Protein AF-W1XKP9-F1 (afdb_monomer)

Radius of gyration: 27.84 Å; Cα contacts (8 Å, |Δi|>4): 41; chains: 1; bounding box: 62×22×60 Å

Structure (mmCIF, N/CA/C/O backbone):
data_AF-W1XKP9-F1
#
_entry.id   AF-W1XKP9-F1
#
loop_
_atom_site.group_PDB
_atom_site.id
_atom_site.type_symbol
_atom_site.label_atom_id
_atom_site.label_alt_id
_atom_site.label_comp_id
_atom_site.label_asym_id
_atom_site.label_entity_id
_atom_site.label_seq_id
_atom_site.pdbx_PDB_ins_code
_atom_site.Cartn_x
_atom_site.Cartn_y
_atom_site.Cartn_z
_atom_site.occupancy
_atom_site.B_iso_or_equiv
_atom_site.auth_seq_id
_atom_site.auth_comp_id
_atom_site.auth_asym_id
_atom_site.auth_atom_id
_atom_site.pdbx_PDB_model_num
ATOM 1 N N . LEU A 1 1 ? 17.784 -1.816 -33.568 1.00 67.31 1 LEU A N 1
ATOM 2 C CA . LEU A 1 1 ? 17.159 -0.644 -32.903 1.00 67.31 1 LEU A CA 1
ATOM 3 C C . LEU A 1 1 ? 18.140 0.146 -32.038 1.00 67.31 1 LEU A C 1
ATOM 5 O O . LEU A 1 1 ? 18.328 1.315 -32.333 1.00 67.31 1 LEU A O 1
ATOM 9 N N . LEU A 1 2 ? 18.793 -0.446 -31.027 1.00 70.50 2 LEU A N 1
ATOM 10 C CA . LEU A 1 2 ? 19.760 0.282 -30.180 1.00 70.50 2 LEU A CA 1
ATOM 11 C C . LEU A 1 2 ? 20.995 0.768 -30.968 1.00 70.50 2 LEU A C 1
ATOM 13 O O . LEU A 1 2 ? 21.374 1.931 -30.872 1.00 70.50 2 LEU A O 1
ATOM 17 N N . GLN A 1 3 ? 21.573 -0.103 -31.806 1.00 71.69 3 GLN A N 1
ATOM 18 C CA . GLN A 1 3 ? 22.676 0.255 -32.713 1.00 71.69 3 GLN A CA 1
ATOM 19 C C . GLN A 1 3 ? 22.253 1.236 -33.817 1.00 71.69 3 GLN A C 1
ATOM 21 O O . GLN A 1 3 ? 23.060 2.060 -34.229 1.00 71.69 3 GLN A O 1
ATOM 26 N N . ASP A 1 4 ? 20.994 1.184 -34.263 1.00 72.31 4 ASP A N 1
AT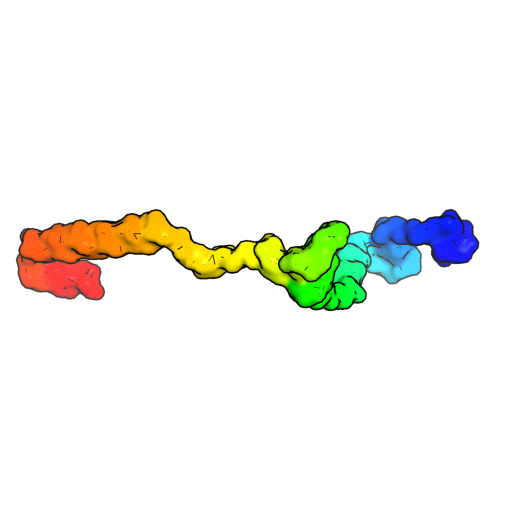OM 27 C CA . ASP A 1 4 ? 20.507 2.018 -35.373 1.00 72.31 4 ASP A CA 1
ATOM 28 C C . ASP A 1 4 ? 20.087 3.423 -34.919 1.00 72.31 4 ASP A C 1
ATOM 30 O O . ASP A 1 4 ? 20.248 4.389 -35.657 1.00 72.31 4 ASP A O 1
ATOM 34 N N . LYS A 1 5 ? 19.521 3.545 -33.710 1.00 72.88 5 LYS A N 1
ATOM 35 C CA . LYS A 1 5 ? 18.972 4.805 -33.182 1.00 72.88 5 LYS A CA 1
ATOM 36 C C . LYS A 1 5 ? 19.884 5.491 -32.165 1.00 72.88 5 LYS A C 1
ATOM 38 O O . LYS A 1 5 ? 19.617 6.634 -31.809 1.00 72.88 5 LYS A O 1
ATOM 43 N N . GLY A 1 6 ? 20.919 4.808 -31.668 1.00 81.50 6 GLY A N 1
ATOM 44 C CA . GLY A 1 6 ? 21.844 5.344 -30.661 1.00 81.50 6 GLY A CA 1
ATOM 45 C C . GLY A 1 6 ? 21.203 5.641 -29.298 1.00 81.50 6 GLY A C 1
ATOM 46 O O . GLY A 1 6 ? 21.818 6.304 -28.470 1.00 81.50 6 GLY A O 1
ATOM 47 N N . ARG A 1 7 ? 19.968 5.177 -29.067 1.00 81.75 7 ARG A N 1
ATOM 48 C CA . ARG A 1 7 ? 19.198 5.336 -27.826 1.00 81.75 7 ARG A CA 1
ATOM 49 C C . ARG A 1 7 ? 18.324 4.110 -27.582 1.00 81.75 7 ARG A C 1
ATOM 51 O O . ARG A 1 7 ? 18.073 3.337 -28.513 1.00 81.75 7 ARG A O 1
ATOM 58 N N . GLU A 1 8 ? 17.822 3.970 -26.359 1.00 80.00 8 GLU A N 1
ATOM 59 C CA . GLU A 1 8 ? 16.778 2.988 -26.070 1.00 80.00 8 GLU A CA 1
ATOM 60 C C . GLU A 1 8 ? 15.512 3.284 -26.896 1.00 80.00 8 GLU A C 1
ATOM 62 O O . GLU A 1 8 ? 15.076 4.440 -26.963 1.00 80.00 8 GLU A O 1
ATOM 67 N N . PRO A 1 9 ? 14.953 2.275 -27.591 1.00 84.19 9 PRO A N 1
ATOM 68 C CA . PRO A 1 9 ? 13.756 2.454 -28.402 1.00 84.19 9 PRO A CA 1
ATOM 69 C C . PRO A 1 9 ? 12.527 2.686 -27.520 1.00 84.19 9 PRO A C 1
ATOM 71 O O . PRO A 1 9 ? 12.373 2.073 -26.464 1.00 84.19 9 PRO A O 1
ATOM 74 N N . LEU A 1 10 ? 11.623 3.552 -27.979 1.00 88.31 10 LEU A N 1
ATOM 75 C CA . LEU A 1 10 ? 10.372 3.818 -27.269 1.00 88.31 10 LEU A CA 1
ATOM 76 C C . LEU A 1 10 ? 9.441 2.592 -27.337 1.00 88.31 10 LEU A C 1
ATOM 78 O O . LEU A 1 10 ? 9.466 1.873 -28.340 1.00 88.31 10 LEU A O 1
ATOM 82 N N . PRO A 1 11 ? 8.555 2.378 -26.344 1.00 87.81 11 PRO A N 1
ATOM 83 C CA . PRO A 1 11 ? 7.596 1.269 -26.365 1.00 87.81 11 PRO A CA 1
ATOM 84 C C . PRO A 1 11 ? 6.740 1.205 -27.640 1.00 87.81 11 PRO A C 1
ATOM 86 O O . PRO A 1 11 ? 6.410 0.119 -28.103 1.00 87.81 11 PRO A O 1
ATOM 89 N N . GLU A 1 12 ? 6.422 2.358 -28.235 1.00 88.75 12 GLU A N 1
ATOM 90 C CA . GLU A 1 12 ? 5.684 2.478 -29.502 1.00 88.75 12 GLU A CA 1
ATOM 91 C C . GLU A 1 12 ? 6.474 1.933 -30.699 1.00 88.75 12 GLU A C 1
ATOM 93 O O . GLU A 1 12 ? 5.936 1.216 -31.536 1.00 88.75 12 GLU A O 1
ATOM 98 N N . GLU A 1 13 ? 7.777 2.207 -30.744 1.00 85.88 13 GLU A N 1
ATOM 99 C CA . GLU A 1 13 ? 8.666 1.756 -31.818 1.00 85.88 13 GLU A CA 1
ATOM 100 C C . GLU A 1 13 ? 8.950 0.250 -31.707 1.00 85.88 13 GLU A C 1
ATOM 102 O O . GLU A 1 13 ? 9.113 -0.442 -32.712 1.00 85.88 13 GLU A O 1
ATOM 107 N N . ILE A 1 14 ? 9.002 -0.266 -30.474 1.00 85.25 14 ILE A N 1
ATOM 108 C CA . ILE A 1 14 ? 9.106 -1.702 -30.194 1.00 85.25 14 ILE A CA 1
ATOM 109 C C . ILE A 1 14 ? 7.816 -2.407 -30.630 1.00 85.25 14 ILE A C 1
ATOM 111 O O . ILE A 1 14 ? 7.879 -3.446 -31.283 1.00 85.25 14 ILE A O 1
ATOM 115 N N . ALA A 1 15 ? 6.658 -1.829 -30.306 1.00 90.00 15 ALA A N 1
ATOM 116 C CA . ALA A 1 15 ? 5.349 -2.356 -30.679 1.00 90.00 15 ALA A CA 1
ATOM 117 C C . ALA A 1 15 ? 5.192 -2.464 -32.203 1.00 90.00 15 ALA A C 1
ATOM 119 O O . ALA A 1 15 ? 4.828 -3.525 -32.708 1.00 90.00 15 ALA A O 1
ATOM 120 N N . GLU A 1 16 ? 5.556 -1.406 -32.934 1.00 87.62 16 GLU A N 1
ATOM 121 C CA . GLU A 1 16 ? 5.535 -1.380 -34.399 1.00 87.62 16 GLU A CA 1
ATOM 122 C C . GLU A 1 16 ? 6.499 -2.411 -35.009 1.00 87.62 16 GLU A C 1
ATOM 124 O O . GLU A 1 16 ? 6.114 -3.170 -35.897 1.00 87.62 16 GLU A O 1
ATOM 129 N N . GLY A 1 17 ? 7.728 -2.510 -34.490 1.00 86.00 17 GLY A N 1
ATOM 130 C CA . GLY A 1 17 ? 8.720 -3.477 -34.970 1.00 86.00 17 GLY A CA 1
ATOM 131 C C . GLY A 1 17 ? 8.377 -4.942 -34.670 1.00 86.00 17 GLY A C 1
ATOM 132 O O . GLY A 1 17 ? 8.813 -5.833 -35.397 1.00 86.00 17 GLY A O 1
ATOM 133 N N . MET A 1 18 ? 7.603 -5.200 -33.613 1.00 85.00 18 MET A N 1
ATOM 134 C CA . MET A 1 18 ? 7.199 -6.545 -33.185 1.00 85.00 18 MET A CA 1
ATOM 135 C C . MET A 1 18 ? 5.775 -6.927 -33.622 1.00 85.00 18 MET A C 1
ATOM 137 O O . MET A 1 18 ? 5.377 -8.075 -33.432 1.00 85.00 18 MET A O 1
ATOM 141 N N . GLY A 1 19 ? 5.004 -5.998 -34.199 1.00 88.75 19 GLY A N 1
ATOM 142 C CA . GLY A 1 19 ? 3.618 -6.231 -34.621 1.00 88.75 19 GLY A CA 1
ATOM 143 C C . GLY A 1 19 ? 2.650 -6.507 -33.464 1.00 88.75 19 GLY A C 1
ATOM 144 O O . GLY A 1 19 ? 1.631 -7.168 -33.657 1.00 88.75 19 GLY A O 1
ATOM 145 N N . ILE A 1 20 ? 2.973 -6.034 -32.259 1.00 91.25 20 ILE A N 1
ATOM 146 C CA . ILE A 1 20 ? 2.152 -6.188 -31.049 1.00 91.25 20 ILE A CA 1
ATOM 147 C C . ILE A 1 20 ? 1.652 -4.826 -30.572 1.00 91.25 20 ILE A C 1
ATOM 149 O O . ILE A 1 20 ? 2.172 -3.786 -30.955 1.00 91.25 20 ILE A O 1
ATOM 153 N N . THR A 1 21 ? 0.635 -4.813 -29.714 1.00 93.31 21 THR A N 1
ATOM 154 C CA . THR A 1 21 ? 0.112 -3.576 -29.115 1.00 93.31 21 THR A CA 1
ATOM 155 C C . THR A 1 21 ? 1.122 -2.938 -28.156 1.00 93.31 21 THR A C 1
ATOM 157 O O . THR A 1 21 ? 1.804 -3.652 -27.417 1.00 93.31 21 THR A O 1
ATOM 160 N N . VAL A 1 22 ? 1.140 -1.603 -28.074 1.00 92.31 22 VAL A N 1
ATOM 161 C CA . VAL A 1 22 ? 1.986 -0.839 -27.131 1.00 92.31 22 VAL A CA 1
ATOM 162 C C . VAL A 1 22 ? 1.728 -1.233 -25.674 1.00 92.31 22 VAL A C 1
ATOM 164 O O . VAL A 1 22 ? 2.661 -1.330 -24.880 1.00 92.31 22 VAL A O 1
ATOM 167 N N . GLU A 1 23 ? 0.473 -1.515 -25.322 1.00 91.94 23 GLU A N 1
ATOM 168 C CA . GLU A 1 23 ? 0.074 -1.999 -23.993 1.00 91.94 23 GLU A CA 1
ATOM 169 C C . GLU A 1 23 ? 0.812 -3.288 -23.624 1.00 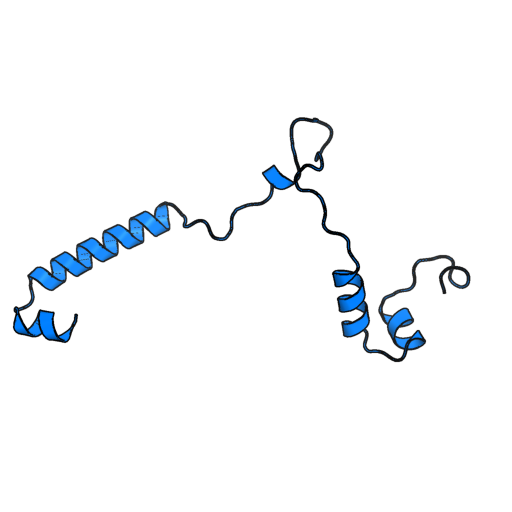91.94 23 GLU A C 1
ATOM 171 O O . GLU A 1 23 ? 1.427 -3.374 -22.563 1.00 91.94 23 GLU A O 1
ATOM 176 N N . ARG A 1 24 ? 0.855 -4.247 -24.554 1.00 89.81 24 ARG A N 1
ATOM 177 C CA . ARG A 1 24 ? 1.563 -5.516 -24.366 1.00 89.81 24 ARG A CA 1
ATOM 178 C C . ARG A 1 24 ? 3.071 -5.335 -24.196 1.00 89.81 24 ARG A C 1
ATOM 180 O O . ARG A 1 24 ? 3.673 -6.043 -23.396 1.00 89.81 24 ARG A O 1
ATOM 187 N N . VAL A 1 25 ? 3.680 -4.385 -24.909 1.00 91.38 25 VAL A N 1
ATOM 188 C CA . VAL A 1 25 ? 5.101 -4.043 -24.714 1.00 91.38 25 VAL A CA 1
ATOM 189 C C . VAL A 1 25 ? 5.337 -3.516 -23.300 1.00 91.38 25 VAL A C 1
ATOM 191 O O . VAL A 1 25 ? 6.264 -3.969 -22.634 1.00 91.38 25 VAL A O 1
ATOM 194 N N . ARG A 1 26 ? 4.482 -2.605 -22.817 1.00 90.19 26 ARG A N 1
ATOM 195 C CA . ARG A 1 26 ? 4.584 -2.044 -21.460 1.00 90.19 26 ARG A CA 1
ATOM 196 C C . ARG A 1 26 ? 4.388 -3.107 -20.380 1.00 90.19 26 ARG A C 1
ATOM 198 O O . ARG A 1 26 ? 5.122 -3.105 -19.398 1.00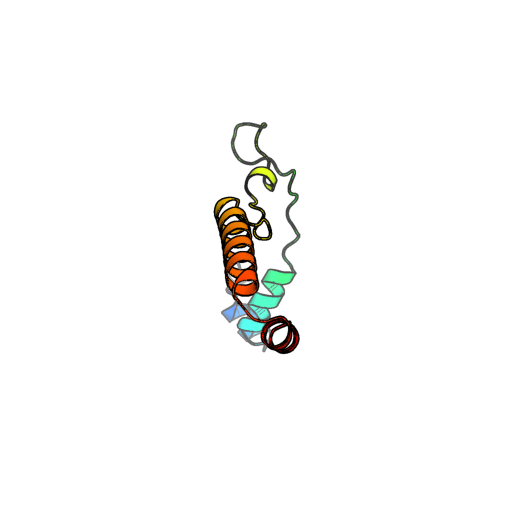 90.19 26 ARG A O 1
ATOM 205 N N . GLU A 1 27 ? 3.445 -4.029 -20.567 1.00 90.31 27 GLU A N 1
ATOM 206 C CA . GLU A 1 27 ? 3.256 -5.168 -19.660 1.00 90.31 27 GLU A CA 1
ATOM 207 C C . GLU A 1 27 ? 4.502 -6.049 -19.587 1.00 90.31 27 GLU A C 1
ATOM 209 O O . GLU A 1 27 ? 4.976 -6.352 -18.495 1.00 90.31 27 GLU A O 1
ATOM 214 N N . ILE A 1 28 ? 5.053 -6.439 -20.740 1.00 88.56 28 ILE A N 1
ATOM 215 C CA . ILE A 1 28 ? 6.252 -7.282 -20.799 1.00 88.56 28 ILE A CA 1
ATOM 216 C C . ILE A 1 28 ? 7.432 -6.569 -20.134 1.00 88.56 28 ILE A C 1
ATOM 218 O O . ILE A 1 28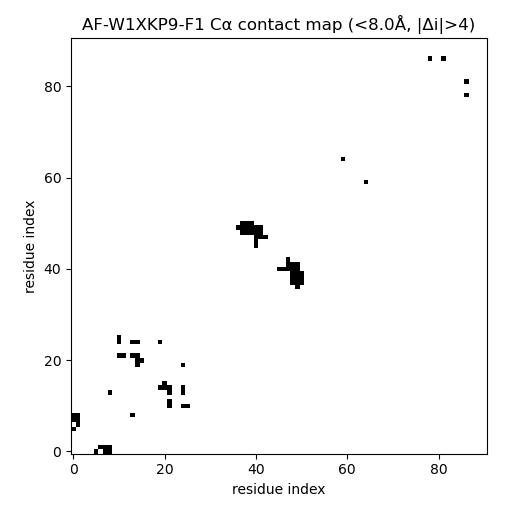 ? 8.137 -7.186 -19.343 1.00 88.56 28 ILE A O 1
AT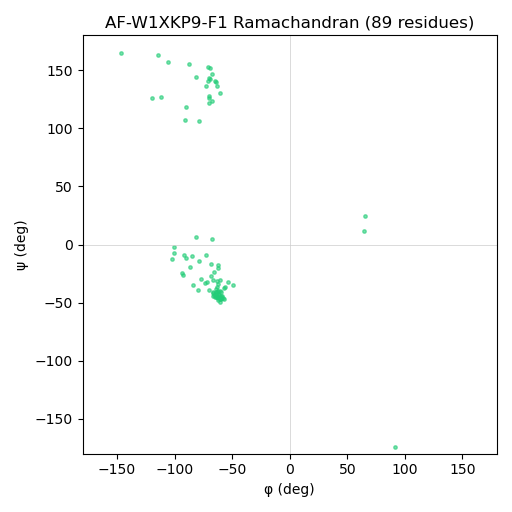OM 222 N N . GLN A 1 29 ? 7.620 -5.272 -20.401 1.00 87.38 29 GLN A N 1
ATOM 223 C CA . GLN A 1 29 ? 8.661 -4.471 -19.753 1.00 87.38 29 GLN A CA 1
ATOM 2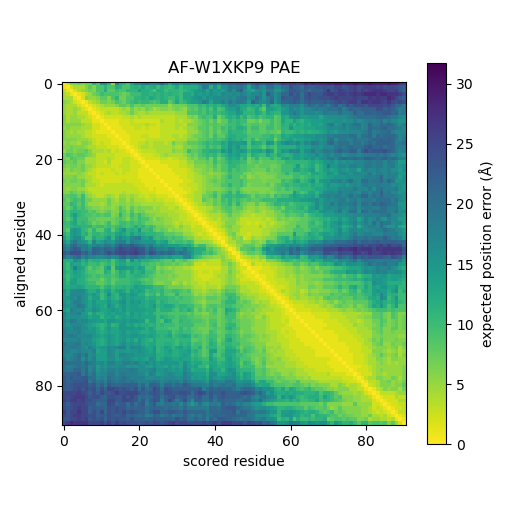24 C C . GLN A 1 29 ? 8.484 -4.413 -18.234 1.00 87.38 29 GLN A C 1
ATOM 226 O O . GLN A 1 29 ? 9.471 -4.519 -17.518 1.00 87.38 29 GLN A O 1
ATOM 231 N N . LYS A 1 30 ? 7.247 -4.291 -17.739 1.00 87.06 30 LYS A N 1
ATOM 232 C CA . LYS A 1 30 ? 6.953 -4.284 -16.300 1.00 87.06 30 LYS A CA 1
ATOM 233 C C . LYS A 1 30 ? 7.241 -5.638 -15.645 1.00 87.06 30 LYS A C 1
ATOM 235 O O . LYS A 1 30 ? 7.790 -5.674 -14.556 1.00 87.06 30 LYS A O 1
ATOM 240 N N . ILE A 1 31 ? 6.889 -6.743 -16.303 1.00 87.12 31 ILE A N 1
ATOM 241 C CA . ILE A 1 31 ? 7.118 -8.105 -15.786 1.00 87.12 31 ILE A CA 1
ATOM 242 C C . ILE A 1 31 ? 8.604 -8.478 -15.827 1.00 87.12 31 ILE A C 1
ATOM 244 O O . ILE A 1 31 ? 9.075 -9.227 -14.980 1.00 87.12 31 ILE A O 1
ATOM 248 N N . ALA A 1 32 ? 9.341 -7.969 -16.814 1.00 87.06 32 ALA A N 1
ATOM 249 C CA . ALA A 1 32 ? 10.770 -8.219 -16.955 1.00 87.06 32 ALA A CA 1
ATOM 250 C C . ALA A 1 32 ? 11.631 -7.484 -15.911 1.00 87.06 32 ALA A C 1
ATOM 252 O O . ALA A 1 32 ? 12.829 -7.745 -15.843 1.00 87.06 32 ALA A O 1
ATOM 253 N N . GLN A 1 33 ? 11.057 -6.566 -15.123 1.00 85.94 33 GLN A N 1
ATOM 254 C CA . GLN A 1 33 ? 11.769 -5.926 -14.019 1.00 85.94 33 GLN A CA 1
ATOM 255 C C . GLN A 1 33 ? 12.001 -6.938 -12.895 1.00 85.94 33 GLN A C 1
ATOM 257 O O . GLN A 1 33 ? 11.064 -7.569 -12.407 1.00 85.94 33 GLN A O 1
ATOM 262 N N . GLU A 1 34 ? 13.257 -7.086 -12.481 1.00 85.31 34 GLU A N 1
ATOM 263 C CA . GLU A 1 34 ? 13.606 -7.915 -11.332 1.00 85.31 34 GLU A CA 1
ATOM 264 C C . GLU A 1 34 ? 13.132 -7.244 -10.031 1.00 85.31 34 GLU A C 1
ATOM 266 O O . GLU A 1 34 ? 13.221 -6.017 -9.904 1.00 85.31 34 GLU A O 1
ATOM 271 N N . PRO A 1 35 ? 12.614 -8.018 -9.059 1.00 85.62 35 PRO A N 1
ATOM 272 C CA . PRO A 1 35 ? 12.217 -7.467 -7.772 1.00 85.62 35 PRO A CA 1
ATOM 273 C C . PRO A 1 35 ? 13.436 -6.890 -7.047 1.00 85.62 35 PRO A C 1
ATOM 275 O O . PRO A 1 35 ? 14.501 -7.507 -6.997 1.00 85.62 35 PRO A O 1
ATOM 278 N N . VAL A 1 36 ? 13.264 -5.710 -6.457 1.00 85.88 36 VAL A N 1
ATOM 279 C CA . VAL A 1 36 ? 14.295 -5.065 -5.638 1.00 85.88 36 VAL A CA 1
ATOM 280 C C . VAL A 1 36 ? 14.291 -5.640 -4.224 1.00 85.88 36 VAL A C 1
ATOM 282 O O . VAL A 1 36 ? 13.238 -5.976 -3.681 1.00 85.88 36 VAL A O 1
ATOM 285 N N . SER A 1 37 ? 15.474 -5.768 -3.624 1.00 88.56 37 SER A N 1
ATOM 286 C CA . SER A 1 37 ? 15.598 -6.248 -2.246 1.00 88.56 37 SER A CA 1
ATOM 287 C C . SER A 1 37 ? 15.132 -5.174 -1.263 1.00 88.56 37 SER A C 1
ATOM 289 O O . SER A 1 37 ? 15.519 -4.012 -1.395 1.00 88.56 37 SER A O 1
ATOM 291 N N . LEU A 1 38 ? 14.360 -5.562 -0.248 1.00 87.00 38 LEU A N 1
ATOM 292 C CA . LEU A 1 38 ? 13.975 -4.667 0.851 1.00 87.00 38 LEU A CA 1
ATOM 293 C C . LEU A 1 38 ? 15.172 -4.240 1.711 1.00 87.00 38 LEU A C 1
ATOM 295 O O . LEU A 1 38 ? 15.148 -3.161 2.285 1.00 87.00 38 LEU A O 1
ATOM 299 N N . GLU A 1 39 ? 16.243 -5.032 1.712 1.00 85.19 39 GLU A N 1
ATOM 300 C CA . GLU A 1 39 ? 17.513 -4.745 2.397 1.00 85.19 39 GLU A CA 1
ATOM 301 C C . GLU A 1 39 ? 18.419 -3.796 1.590 1.00 85.19 39 GLU A C 1
ATOM 303 O O . GLU A 1 39 ? 19.592 -3.615 1.909 1.00 85.19 39 GLU A O 1
ATOM 308 N N . THR A 1 40 ? 17.931 -3.241 0.478 1.00 86.75 40 THR A N 1
ATOM 309 C CA . THR A 1 40 ? 18.721 -2.290 -0.312 1.00 86.75 40 THR A CA 1
ATOM 310 C C . THR A 1 40 ? 18.857 -0.989 0.482 1.00 86.75 40 THR A C 1
ATOM 312 O O . THR A 1 40 ? 17.819 -0.405 0.802 1.00 86.75 40 THR A O 1
ATOM 315 N N . PRO A 1 41 ? 20.077 -0.510 0.795 1.00 85.75 41 PRO A N 1
ATOM 316 C CA . PRO A 1 41 ? 20.250 0.737 1.531 1.00 85.75 41 PRO A CA 1
ATOM 317 C C . PRO A 1 41 ? 19.747 1.922 0.700 1.00 85.75 41 PRO A C 1
ATOM 319 O O . PRO A 1 41 ? 19.942 1.975 -0.520 1.00 85.75 41 PRO A O 1
ATOM 322 N N . ILE A 1 42 ? 19.090 2.872 1.360 1.00 83.38 42 ILE A N 1
ATOM 323 C CA . ILE A 1 42 ? 18.521 4.078 0.759 1.00 83.38 42 ILE A CA 1
ATOM 324 C C . ILE A 1 42 ? 19.163 5.307 1.400 1.00 83.38 42 ILE A C 1
ATOM 326 O O . ILE A 1 42 ? 19.096 5.495 2.607 1.00 83.38 42 ILE A O 1
ATOM 330 N N . GLY A 1 43 ? 19.712 6.195 0.567 1.00 82.06 43 GLY A N 1
ATOM 331 C CA . GLY A 1 43 ? 20.372 7.422 1.021 1.00 82.06 43 GLY A CA 1
ATOM 332 C C . GLY A 1 43 ? 21.878 7.257 1.244 1.00 82.06 43 GLY A C 1
ATOM 333 O O . GLY A 1 43 ? 22.468 6.246 0.872 1.00 82.06 43 GLY A O 1
ATOM 334 N N . GLU A 1 44 ? 22.512 8.304 1.779 1.00 76.31 44 GLU A N 1
ATOM 335 C CA . GLU A 1 44 ? 23.954 8.318 2.089 1.00 76.31 44 GLU A CA 1
ATOM 336 C C . GLU A 1 44 ? 24.263 7.747 3.483 1.00 76.31 44 GLU A C 1
ATOM 338 O O . GLU A 1 44 ? 25.397 7.358 3.755 1.00 76.31 44 GLU A O 1
ATOM 343 N N . GLU A 1 45 ? 23.261 7.695 4.361 1.00 72.56 45 GLU A N 1
ATOM 344 C CA . GLU A 1 45 ? 23.364 7.127 5.702 1.00 72.56 45 GLU A CA 1
ATOM 345 C C . GLU A 1 45 ? 23.012 5.632 5.622 1.00 72.56 45 GLU A C 1
ATOM 347 O O . GLU A 1 45 ? 21.904 5.271 5.233 1.00 72.56 45 GLU A O 1
ATOM 352 N N . GLU A 1 46 ? 23.958 4.754 5.970 1.00 67.50 46 GLU A N 1
ATOM 353 C CA . GLU A 1 46 ? 23.828 3.284 5.862 1.00 67.50 46 GLU A CA 1
ATOM 354 C C . GLU A 1 46 ? 22.784 2.666 6.820 1.00 67.50 46 GLU A C 1
ATOM 356 O O . GLU A 1 46 ? 22.638 1.448 6.868 1.00 67.50 46 GLU A O 1
ATOM 361 N N . ASP A 1 47 ? 22.047 3.486 7.572 1.00 78.12 47 ASP A N 1
ATOM 362 C CA . ASP A 1 47 ? 21.092 3.031 8.586 1.00 78.12 47 ASP A CA 1
ATOM 363 C C . ASP A 1 47 ? 19.659 2.850 8.047 1.00 78.12 47 ASP A C 1
ATOM 365 O O . ASP A 1 47 ? 18.807 2.330 8.764 1.00 78.12 47 ASP A O 1
ATOM 369 N N . SER A 1 48 ? 19.366 3.277 6.810 1.00 85.06 48 SER A N 1
ATOM 370 C CA . SER A 1 48 ? 18.017 3.203 6.218 1.00 85.06 48 SER A CA 1
ATOM 371 C C . SER A 1 48 ? 17.946 2.192 5.074 1.00 85.06 48 SER A C 1
ATOM 373 O O . SER A 1 48 ? 18.699 2.288 4.104 1.00 85.06 48 SER A O 1
ATOM 375 N N . HIS A 1 49 ? 17.000 1.257 5.144 1.00 87.06 49 HIS A N 1
ATOM 376 C CA . HIS A 1 49 ? 16.748 0.252 4.110 1.00 87.06 49 HIS A CA 1
ATOM 377 C C . HIS A 1 49 ? 15.474 0.588 3.330 1.00 87.06 49 HIS A C 1
ATOM 379 O O . HIS A 1 49 ? 14.580 1.277 3.819 1.00 87.06 49 HIS A O 1
ATOM 385 N N . LEU A 1 50 ? 15.352 0.079 2.102 1.00 86.75 50 LEU A N 1
ATOM 386 C CA . LEU A 1 50 ? 14.155 0.265 1.275 1.00 86.75 50 LEU A CA 1
ATOM 387 C C . LEU A 1 50 ? 12.885 -0.226 1.984 1.00 86.75 50 LEU A C 1
ATOM 389 O O . LEU A 1 50 ? 11.837 0.405 1.860 1.00 86.75 50 LEU A O 1
ATOM 393 N N . GLY A 1 51 ? 12.989 -1.322 2.739 1.00 85.81 51 GLY A N 1
ATOM 394 C CA . GLY A 1 51 ? 11.891 -1.881 3.523 1.00 85.81 51 GLY A CA 1
ATOM 395 C C . GLY A 1 51 ? 11.336 -0.928 4.581 1.00 85.81 51 GLY A C 1
ATOM 396 O O . GLY A 1 51 ? 10.134 -0.955 4.823 1.00 85.81 51 GLY A O 1
ATOM 397 N N . ASP A 1 52 ? 12.160 -0.032 5.132 1.00 88.62 52 ASP A N 1
ATOM 398 C CA . ASP A 1 52 ? 11.742 0.914 6.177 1.00 88.62 52 ASP A CA 1
ATOM 399 C C . ASP A 1 52 ? 10.747 1.970 5.657 1.00 88.62 52 ASP A C 1
ATOM 401 O O . ASP A 1 52 ? 10.053 2.620 6.438 1.00 88.62 52 ASP A O 1
ATOM 405 N N . PHE A 1 53 ? 10.650 2.132 4.332 1.00 87.00 53 PHE A N 1
ATOM 406 C CA . PHE A 1 53 ? 9.746 3.078 3.672 1.00 87.00 53 PHE A CA 1
ATOM 407 C C . PHE A 1 53 ? 8.475 2.434 3.111 1.00 87.00 53 PHE A C 1
ATOM 409 O O . PHE A 1 53 ? 7.637 3.138 2.544 1.00 87.00 53 PHE A O 1
ATOM 416 N N . ILE A 1 54 ? 8.327 1.112 3.223 1.00 87.38 54 ILE A N 1
ATOM 417 C CA . ILE A 1 54 ? 7.133 0.418 2.741 1.00 87.38 54 ILE A CA 1
ATOM 418 C C . ILE A 1 54 ? 6.125 0.343 3.881 1.00 87.38 54 ILE A C 1
ATOM 420 O O . ILE A 1 54 ? 6.284 -0.427 4.825 1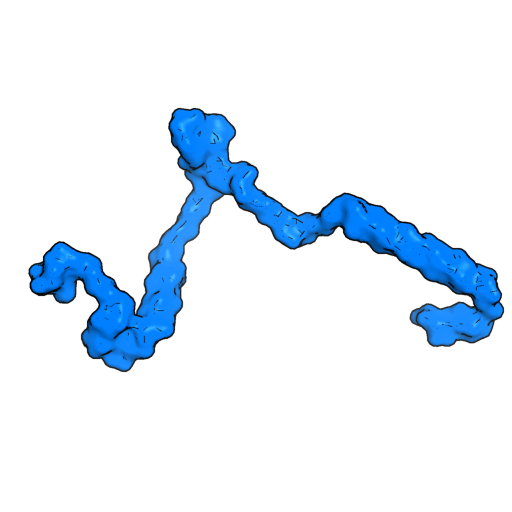.00 87.38 54 ILE A O 1
ATOM 424 N N . GLU A 1 55 ? 5.073 1.149 3.776 1.00 87.56 55 GLU A N 1
ATOM 425 C CA . GLU A 1 55 ? 3.941 1.090 4.695 1.00 87.56 55 GLU A CA 1
ATOM 426 C C . GLU A 1 55 ? 3.122 -0.192 4.497 1.00 87.56 55 GLU A C 1
ATOM 428 O O . GLU A 1 55 ? 2.915 -0.659 3.372 1.00 87.56 55 GLU A O 1
ATOM 433 N N . ASP A 1 56 ? 2.636 -0.750 5.604 1.00 90.31 56 ASP A N 1
ATOM 434 C CA . ASP A 1 56 ? 1.664 -1.836 5.576 1.00 90.31 56 ASP A CA 1
ATOM 435 C C . ASP A 1 56 ? 0.272 -1.255 5.295 1.00 90.31 56 ASP A C 1
ATOM 437 O O . ASP A 1 56 ? -0.332 -0.609 6.151 1.00 90.31 56 ASP A O 1
ATOM 441 N N . GLN A 1 57 ? -0.224 -1.472 4.077 1.00 87.50 57 GLN A N 1
ATOM 442 C CA . GLN A 1 57 ? -1.544 -1.000 3.646 1.00 87.50 57 GLN A CA 1
ATOM 443 C C . GLN A 1 57 ? -2.692 -1.877 4.166 1.00 87.50 57 GLN A C 1
ATOM 445 O O . GLN A 1 57 ? -3.845 -1.450 4.109 1.00 87.50 57 GLN A O 1
ATOM 450 N N . ASP A 1 58 ? -2.397 -3.080 4.666 1.00 87.00 58 ASP A N 1
ATOM 451 C CA . ASP A 1 58 ? -3.395 -3.994 5.227 1.00 87.00 58 ASP A CA 1
ATOM 452 C C . ASP A 1 58 ? -3.591 -3.769 6.739 1.00 87.00 58 ASP A C 1
ATOM 454 O O . ASP A 1 58 ? -4.544 -4.280 7.340 1.00 87.00 58 ASP A O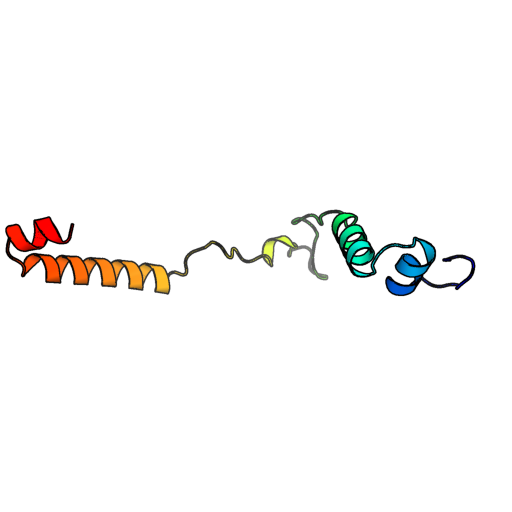 1
ATOM 458 N N . ALA A 1 59 ? -2.707 -2.991 7.371 1.00 90.06 59 ALA A N 1
ATOM 459 C CA . ALA A 1 59 ? -2.812 -2.640 8.777 1.00 90.06 59 ALA A CA 1
ATOM 460 C C . ALA A 1 59 ? -4.028 -1.732 9.033 1.00 90.06 59 ALA A C 1
ATOM 462 O O . ALA A 1 59 ? -4.161 -0.644 8.476 1.00 90.06 59 ALA A O 1
ATOM 463 N N . ILE A 1 60 ? -4.911 -2.167 9.934 1.00 88.88 60 ILE A N 1
ATOM 464 C CA . ILE A 1 60 ? -6.071 -1.374 10.354 1.00 88.88 60 ILE A CA 1
ATOM 465 C C . ILE A 1 60 ? -5.587 -0.188 11.192 1.00 88.88 60 ILE A C 1
ATOM 467 O O . ILE A 1 60 ? -4.868 -0.370 12.181 1.00 88.88 60 ILE A O 1
ATOM 471 N N . ALA A 1 61 ? -6.022 1.018 10.827 1.00 91.44 61 ALA A N 1
ATOM 472 C CA . ALA A 1 61 ? -5.700 2.220 11.577 1.00 91.44 61 ALA A CA 1
ATOM 473 C C . ALA A 1 61 ? -6.314 2.162 12.995 1.00 91.44 61 ALA A C 1
ATOM 475 O O . ALA A 1 61 ? -7.438 1.682 13.179 1.00 91.44 61 ALA A O 1
ATOM 476 N N . PRO A 1 62 ? -5.596 2.611 14.040 1.00 91.31 62 PRO A N 1
ATOM 477 C CA . PRO A 1 62 ? -6.047 2.465 15.425 1.00 91.31 62 PRO A CA 1
ATOM 478 C C . PRO A 1 62 ? -7.351 3.222 15.722 1.00 91.31 62 PRO A C 1
ATOM 480 O O . PRO A 1 62 ? -8.147 2.789 16.554 1.00 91.31 62 PRO A O 1
ATOM 483 N N . ASP A 1 63 ? -7.583 4.341 15.043 1.00 94.19 63 ASP A N 1
ATOM 484 C CA . ASP A 1 63 ? -8.814 5.127 15.087 1.00 94.19 63 ASP A CA 1
ATOM 485 C C . ASP A 1 63 ? -9.993 4.414 14.413 1.00 94.19 63 ASP A C 1
ATOM 487 O O . ASP A 1 63 ? -11.098 4.417 14.968 1.00 94.19 63 ASP A O 1
ATOM 491 N N . ASP A 1 64 ? -9.758 3.729 13.293 1.00 92.31 64 ASP A N 1
ATOM 492 C CA . ASP A 1 64 ? -10.766 2.878 12.652 1.00 92.31 64 ASP A CA 1
ATOM 493 C C . ASP A 1 64 ? -11.135 1.692 13.550 1.00 92.31 64 ASP A C 1
ATOM 495 O O . ASP A 1 64 ? -12.316 1.412 13.771 1.00 92.31 64 ASP A O 1
ATOM 499 N N . ALA A 1 65 ? -10.135 1.033 14.143 1.00 92.75 65 ALA A N 1
ATOM 500 C CA . ALA A 1 65 ? -10.351 -0.068 15.077 1.00 92.75 65 ALA A CA 1
ATOM 501 C C . ALA A 1 65 ? -11.160 0.375 16.309 1.00 92.75 65 ALA A C 1
ATOM 503 O O . ALA A 1 65 ? -12.118 -0.295 16.699 1.00 92.75 65 ALA A O 1
ATOM 504 N N . ALA A 1 66 ? -10.815 1.521 16.905 1.00 94.81 66 ALA A N 1
ATOM 505 C CA . ALA A 1 66 ? -11.555 2.078 18.036 1.00 94.81 66 ALA A CA 1
ATOM 506 C C . ALA A 1 66 ? -13.000 2.430 17.655 1.00 94.81 66 ALA A C 1
ATOM 508 O O . ALA A 1 66 ? -13.929 2.124 18.403 1.00 94.81 66 ALA A O 1
ATOM 509 N N . SER A 1 67 ? -13.199 3.030 16.479 1.00 94.81 67 SER A N 1
ATOM 510 C CA . SER A 1 67 ? -14.527 3.378 15.965 1.00 94.81 67 SER A CA 1
ATOM 511 C C . SER A 1 67 ? -15.391 2.139 15.741 1.00 94.81 67 SER A C 1
ATOM 513 O O . SER A 1 67 ? -16.574 2.148 16.078 1.00 94.81 67 SER A O 1
ATOM 515 N N . TYR A 1 68 ? -14.803 1.059 15.223 1.00 94.38 68 TYR A N 1
ATOM 516 C CA . TYR A 1 68 ? -15.495 -0.213 15.037 1.00 94.38 68 TYR A CA 1
ATOM 517 C C . TYR A 1 68 ? -15.940 -0.828 16.371 1.00 94.38 68 TYR A C 1
ATOM 519 O O . TYR A 1 68 ? -17.090 -1.246 16.494 1.00 94.38 68 TYR A O 1
ATOM 527 N N . ILE A 1 69 ? -15.067 -0.831 17.384 1.00 94.75 69 ILE A N 1
ATOM 528 C CA . ILE A 1 69 ? -15.398 -1.336 18.727 1.00 94.75 69 ILE A CA 1
ATOM 529 C C . ILE A 1 69 ? -16.531 -0.511 19.349 1.00 94.75 69 ILE A C 1
ATOM 531 O O . ILE A 1 69 ? -17.518 -1.076 19.810 1.00 94.75 69 ILE A O 1
ATOM 535 N N . LEU A 1 70 ? -16.434 0.820 19.295 1.00 94.81 70 LEU A N 1
ATOM 536 C CA . LEU A 1 70 ? -17.476 1.720 19.801 1.00 94.81 70 LEU A CA 1
ATOM 537 C C . LEU A 1 70 ? -18.822 1.496 19.100 1.00 94.81 70 LEU A C 1
ATOM 539 O O . LEU A 1 70 ? -19.871 1.523 19.742 1.00 94.81 70 LEU A O 1
ATOM 543 N N . LEU A 1 71 ? -18.803 1.276 17.784 1.00 94.00 71 LEU A N 1
ATOM 544 C CA . LEU A 1 71 ? -20.008 0.970 17.021 1.00 94.00 71 LEU A CA 1
ATOM 545 C C . LEU A 1 71 ? -20.616 -0.367 17.459 1.00 94.00 71 LEU A C 1
ATOM 547 O O . LEU A 1 71 ? -21.832 -0.458 17.615 1.00 94.00 71 LEU A O 1
ATOM 551 N N . GLN A 1 72 ? -19.784 -1.387 17.673 1.00 92.19 72 GLN A N 1
ATOM 552 C CA . GLN A 1 72 ? -20.238 -2.687 18.151 1.00 92.19 72 GLN A CA 1
ATOM 553 C C . GLN A 1 72 ? -20.911 -2.574 19.528 1.00 92.19 72 GLN A C 1
ATOM 555 O O . GLN A 1 72 ? -22.023 -3.072 19.691 1.00 92.19 72 GLN A O 1
ATOM 560 N N . GLU A 1 73 ? -20.298 -1.863 20.478 1.00 92.88 73 GLU A N 1
ATOM 561 C CA . GLU A 1 73 ? -20.867 -1.630 21.815 1.00 92.88 73 GLU A CA 1
ATOM 562 C C . GLU A 1 73 ? -22.222 -0.908 21.741 1.00 92.88 73 GLU A C 1
ATOM 564 O O . GLU A 1 73 ? -23.192 -1.325 22.370 1.00 92.88 73 GLU A O 1
ATOM 569 N N . GLN A 1 74 ? -22.334 0.133 20.908 1.00 90.00 74 GLN A N 1
ATOM 570 C CA . GLN A 1 74 ? -23.600 0.852 20.720 1.00 90.00 74 GLN A CA 1
ATOM 571 C C . GLN A 1 74 ? -24.696 -0.027 20.111 1.00 90.00 74 GLN A C 1
ATOM 573 O O . GLN A 1 74 ? -25.867 0.097 20.474 1.00 90.00 74 GLN A O 1
ATOM 578 N N . ILE A 1 75 ? -24.338 -0.899 19.168 1.00 88.56 75 ILE A N 1
ATOM 579 C CA . ILE A 1 75 ? -25.280 -1.844 18.564 1.00 88.56 75 ILE A CA 1
ATOM 580 C C . ILE A 1 75 ? -25.755 -2.858 19.612 1.00 88.56 75 ILE A C 1
ATOM 582 O O . ILE A 1 75 ? -26.957 -3.121 19.696 1.00 88.56 75 ILE A O 1
ATOM 586 N N . GLU A 1 76 ? -24.846 -3.385 20.434 1.00 87.56 76 GLU A N 1
ATOM 587 C CA . GLU A 1 76 ? -25.186 -4.283 21.542 1.00 87.56 76 GLU A CA 1
ATOM 588 C C . GLU A 1 76 ? -26.136 -3.603 22.539 1.00 87.56 76 GLU A C 1
ATOM 590 O O . GLU A 1 76 ? -27.181 -4.171 22.869 1.00 87.56 76 GLU A O 1
ATOM 595 N N . ASP A 1 77 ? -25.861 -2.355 22.927 1.00 88.19 77 ASP A N 1
ATOM 596 C CA . ASP A 1 77 ? -26.730 -1.561 23.802 1.00 88.19 77 ASP A CA 1
ATOM 597 C C . ASP A 1 77 ? -28.138 -1.378 23.215 1.00 88.19 77 ASP A C 1
ATOM 599 O O . ASP A 1 77 ? -29.141 -1.566 23.912 1.00 88.19 77 ASP A O 1
ATOM 603 N N . VAL A 1 78 ? -28.252 -1.062 21.921 1.00 86.94 78 VAL A N 1
ATOM 604 C CA . VAL A 1 78 ? -29.555 -0.950 21.244 1.00 86.94 78 VAL A CA 1
ATOM 605 C C . VAL A 1 78 ? -30.285 -2.289 21.245 1.00 86.94 78 VAL A C 1
ATOM 607 O O . VAL A 1 78 ? -31.491 -2.328 21.505 1.00 86.94 78 VAL A O 1
ATOM 610 N N . PHE A 1 79 ? -29.577 -3.394 21.010 1.00 83.19 79 PHE A N 1
ATOM 611 C CA . PHE A 1 79 ? -30.180 -4.718 21.075 1.00 83.19 79 PHE A CA 1
ATOM 612 C C . PHE A 1 79 ? -30.697 -5.046 22.473 1.00 83.19 79 PHE A C 1
ATOM 614 O O . PHE A 1 79 ? -31.743 -5.686 22.559 1.00 83.19 79 PHE A O 1
ATOM 621 N N . THR A 1 80 ? -30.065 -4.589 23.560 1.00 82.44 80 THR A N 1
ATOM 622 C CA . THR A 1 80 ? -30.611 -4.798 24.920 1.00 82.44 80 THR A CA 1
ATOM 623 C C . THR A 1 80 ? -31.974 -4.134 25.148 1.00 82.44 80 THR A C 1
ATOM 625 O O . THR A 1 80 ? -32.716 -4.546 26.039 1.00 82.44 80 THR A O 1
ATOM 628 N N . CYS A 1 81 ? -32.338 -3.135 24.336 1.00 82.31 81 CYS A N 1
ATOM 629 C CA . CYS A 1 81 ? -33.638 -2.466 24.398 1.00 82.31 81 CYS A CA 1
ATOM 630 C C . CYS A 1 81 ? -34.742 -3.192 23.608 1.00 82.31 81 CYS A C 1
ATOM 632 O O . CYS A 1 81 ? -35.910 -2.807 23.707 1.00 82.31 81 CYS A O 1
ATOM 634 N N . LEU A 1 82 ? -34.393 -4.203 22.808 1.00 82.50 82 LEU A N 1
ATOM 635 C CA . LEU A 1 82 ? -35.341 -4.988 22.020 1.00 82.50 82 LEU A CA 1
ATOM 636 C C . LEU A 1 82 ? -35.899 -6.161 22.827 1.00 82.50 82 LEU A C 1
ATOM 638 O O . LEU A 1 82 ? -35.270 -6.669 23.753 1.00 82.50 82 LEU A O 1
ATOM 642 N N . THR A 1 83 ? -37.089 -6.627 22.454 1.00 81.06 83 THR A N 1
ATOM 643 C CA . THR A 1 83 ? -37.638 -7.862 23.025 1.00 81.06 83 THR A CA 1
ATOM 644 C C . THR A 1 83 ? -36.869 -9.085 22.510 1.00 81.06 83 THR A C 1
ATOM 646 O O . THR A 1 83 ? -36.376 -9.074 21.382 1.00 81.06 83 THR A O 1
ATOM 649 N N . ASP A 1 84 ? -36.829 -10.181 23.281 1.00 78.12 84 ASP A N 1
ATOM 650 C CA . ASP A 1 84 ? -36.139 -11.432 22.894 1.00 78.12 84 ASP A CA 1
ATOM 651 C C . ASP A 1 84 ? -36.504 -11.900 21.474 1.00 78.12 84 ASP A C 1
ATOM 653 O O . ASP A 1 84 ? -35.687 -12.443 20.732 1.00 78.12 84 ASP A O 1
ATOM 657 N N . ARG A 1 85 ? -37.762 -11.662 21.083 1.00 78.69 85 ARG A N 1
ATOM 658 C CA . ARG A 1 85 ? -38.316 -12.056 19.789 1.00 78.69 85 ARG A CA 1
ATOM 659 C C . ARG A 1 85 ? -37.866 -11.148 18.640 1.00 78.69 85 ARG A C 1
ATOM 661 O O . ARG A 1 85 ? -37.798 -11.618 17.511 1.00 78.69 85 ARG A O 1
ATOM 668 N N . GLU A 1 86 ? -37.583 -9.876 18.912 1.00 80.06 86 GLU A N 1
ATOM 669 C CA . GLU A 1 86 ? -37.036 -8.919 17.940 1.00 80.06 86 GLU A CA 1
ATOM 670 C C . GLU A 1 86 ? -35.527 -9.116 17.762 1.00 80.06 86 GLU A C 1
ATOM 672 O O . GLU A 1 86 ? -35.054 -9.108 16.627 1.00 80.06 86 GLU A O 1
ATOM 677 N N . GLN A 1 87 ? -34.787 -9.391 18.845 1.00 76.12 87 GLN A N 1
ATOM 678 C CA . GLN A 1 87 ? -33.372 -9.774 18.759 1.00 76.12 87 GLN A CA 1
ATOM 679 C C . GLN A 1 87 ? -33.176 -11.031 17.899 1.00 76.12 87 GLN A C 1
ATOM 681 O O . GLN A 1 87 ? -32.337 -11.035 17.005 1.00 76.12 87 GLN A O 1
ATOM 686 N N . GLN A 1 88 ? -33.990 -12.076 18.104 1.00 74.94 88 GLN A N 1
ATOM 687 C CA . GLN A 1 88 ? -33.904 -13.337 17.348 1.00 74.94 88 GLN A CA 1
ATOM 688 C C . GLN A 1 88 ? -34.152 -13.214 15.837 1.00 74.94 88 GLN A C 1
ATOM 690 O O . GLN A 1 88 ? -33.867 -14.157 15.107 1.00 74.94 88 GLN A O 1
ATOM 695 N N . VAL A 1 89 ? -34.752 -12.112 15.376 1.00 81.75 89 VAL A N 1
ATOM 696 C CA . VAL A 1 89 ? -35.019 -11.859 13.950 1.00 81.75 89 VAL A CA 1
ATOM 697 C C . VAL A 1 89 ? -33.896 -11.043 13.300 1.00 81.75 89 VAL A C 1
ATOM 699 O O . VAL A 1 89 ? -33.737 -11.109 12.083 1.00 81.75 89 VAL A O 1
ATOM 702 N N . LEU A 1 90 ? -33.149 -10.259 14.084 1.00 74.38 90 LEU A N 1
ATOM 703 C CA . LEU A 1 90 ? -32.066 -9.393 13.603 1.00 74.38 90 LEU A CA 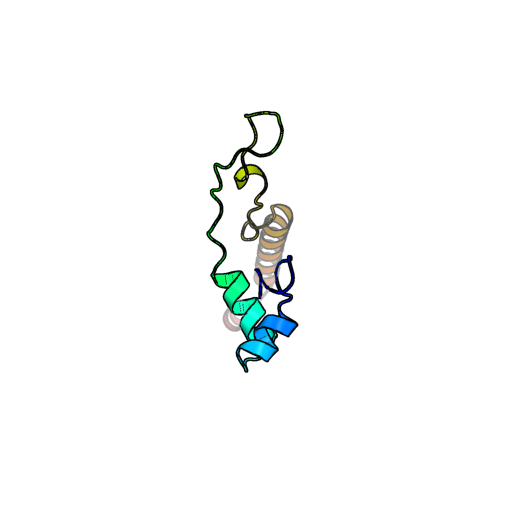1
ATOM 704 C C . LEU A 1 90 ? -30.685 -10.064 13.636 1.00 74.38 90 LEU A C 1
ATOM 706 O O . LEU A 1 90 ? -29.820 -9.662 12.859 1.00 74.38 90 LEU A O 1
ATOM 710 N N . ILE A 1 91 ? -30.492 -11.042 14.526 1.00 63.75 91 ILE A N 1
ATOM 711 C CA . ILE A 1 91 ? -29.307 -11.917 14.605 1.00 63.75 91 ILE A CA 1
ATOM 712 C C . ILE A 1 91 ? -29.417 -13.028 13.556 1.00 63.75 91 ILE A C 1
ATOM 714 O O . ILE A 1 91 ? -28.398 -13.301 12.883 1.00 63.75 91 ILE A O 1
#

Sequence (91 aa):
LLQDKGREPLPEEIAEGMGITVERVREIQKIAQEPVSLETPIGEEEDSHLGDFIEDQDAIAPDDAASYILLQEQIEDVFTCLTDREQQVLI

InterPro domains:
  IPR007624 RNA polymerase sigma-70 region 3 [PF04539] (1-65)
  IPR013324 RNA polymerase sigma factor, region 3/4-like [SSF88659] (1-56)
  IPR013324 RNA polymerase sigma factor, region 3/4-like [SSF88659] (40-90)
  IPR036388 Winged helix-like DNA-binding domain superfamily [G3DSA:1.10.10.10] (1-59)
  IPR050239 Sigma-70 factor family, RNA polymerase initiation factors [PTHR30603] (1-90)

Nearest PDB structures (foldseek):
  8x6f-assembly1_E  TM=8.813E-01  e=3.687E-10  Staphylococcus aureus
  7l7b-assembly1_F  TM=8.863E-01  e=2.130E-09  Clostridia bacterium
  7khi-assembly1_F  TM=8.773E-01  e=1.009E-07  Escherichia coli K-12
  6xl9-assembly1_F  TM=8.179E-01  e=7.624E-08  Escherichia coli O157:H7
  7xl3-assembly1_F  TM=7.834E-01  e=4.843E-05  Pseudomonas aeruginosa PAO1

Mean predicted aligned error: 11.07 Å

Foldseek 3Di:
DCVVPVDDDDLVVVCVVVVHDSVVSVVVVVVPDDDDDQQPADDPDRPHGNVVPDDDPVDDDPVNVVVVVVVVVVVVVVLVVDDPVVNVVVD

pLDDT: mean 85.42, std 6.73, range [63.75, 94.81]

Solvent-accessible surface area (backbone atoms only — not comparable to full-atom values): 5680 Å² total; per-residue (Å²): 97,52,87,78,66,76,42,85,72,51,56,63,59,49,12,65,76,68,76,48,57,45,66,60,43,52,50,51,56,60,68,69,53,78,86,79,63,48,81,40,69,46,81,91,54,89,86,36,36,48,47,81,72,61,78,70,83,85,63,79,52,71,67,58,53,49,51,51,52,53,50,50,54,53,50,52,56,56,49,72,75,46,54,75,74,56,46,69,72,76,109

Secondary structure (DSSP, 8-state):
-HHHHSSPPPHHHHHHHHTS-HHHHHHHHHHTSPPPPTT-B-SSSTT-BGGGG---SSSPPHHHHHHHHHHHHHHHHHHHTS-HHHHHHH-

Organism: NCBI:txid408170